Protein AF-A0A5E4GL30-F1 (afdb_monomer_lite)

Sequence (150 aa):
EFVGRRNQYSLISVLEIPSHVRHALDVMHIEKNVCDSIIGTLLEIPGKKKDGIAARLDLLNMGVKTDLQPENGERRTRLPHGPWNLSRAEKRDVCNSFYGMKVPEGYSSNIKNLVSLQDSRLLGLKSHDCHTLMQQLLPVAIRYVLEKPA

Foldseek 3Di:
DDDDDDDLPVPVVVVPDDPVCVVVDPVLVVLVLVLQALQCCLLVPPPRHPDDQVVLVVCCVVVHPVVQHFDDDPPDTDTDDDLSHFDPVLLLQLLVLQLPDDDDPPQDPNSVVQGDSPSSHGHDDHSSNSSSCVPPRVCVSCVVPSPDPD

Radius of gyration: 17.93 Å; chains: 1; bounding box: 36×41×63 Å

Organism: Prunus dulcis (NCBI:txid3755)

pLDDT: mean 79.83, std 15.76, range [27.22, 93.38]

Secondary structure (DSSP, 8-state):
-------S-TTTTTTT--HHHHTT--HHHHHHHHHHHHHHHHTT-TTT---SHHHHHHHHHTTSSGGGPPEE-SSSEE-PPPTTPPPHHHHHHHHHHHHH----TTTSS-GGGGEETTTTEE-S--HHHHHHIIIIIHHHHHHHHH----

Structure (mmCIF, N/CA/C/O backbone):
data_AF-A0A5E4GL30-F1
#
_entry.id   AF-A0A5E4GL30-F1
#
loop_
_atom_site.group_PDB
_atom_site.id
_atom_site.type_symbol
_atom_site.label_atom_id
_atom_site.label_alt_id
_atom_site.label_comp_id
_atom_site.label_asym_id
_atom_site.label_entity_id
_atom_site.label_seq_id
_atom_site.pdbx_PDB_ins_code
_atom_site.Cartn_x
_atom_site.Cartn_y
_atom_site.Cartn_z
_atom_site.occupancy
_atom_site.B_iso_or_equiv
_atom_site.auth_seq_id
_atom_site.auth_comp_id
_atom_site.auth_asym_id
_atom_site.auth_atom_id
_atom_site.pdbx_PDB_model_num
ATOM 1 N N . GLU A 1 1 ? 11.917 -0.895 -35.390 1.00 31.94 1 GLU A N 1
ATOM 2 C CA . GLU A 1 1 ? 12.069 0.264 -34.489 1.00 31.94 1 GLU A CA 1
ATOM 3 C C . GLU A 1 1 ? 10.699 0.872 -34.227 1.00 31.94 1 GLU A C 1
ATOM 5 O O . GLU A 1 1 ? 10.139 1.519 -35.100 1.00 31.94 1 GLU A O 1
ATOM 10 N N . PHE A 1 2 ? 10.105 0.574 -33.070 1.00 27.22 2 PHE A N 1
ATOM 11 C CA . PHE A 1 2 ? 8.841 1.176 -32.650 1.00 27.22 2 PHE A CA 1
ATOM 12 C C . PHE A 1 2 ? 9.160 2.235 -31.593 1.00 27.22 2 PHE A C 1
ATOM 14 O O . PHE A 1 2 ? 9.478 1.929 -30.447 1.00 27.22 2 PHE A O 1
ATOM 21 N N . VAL A 1 3 ? 9.134 3.487 -32.040 1.00 34.62 3 VAL A N 1
ATOM 22 C CA . VAL A 1 3 ? 9.153 4.718 -31.242 1.00 34.62 3 VAL A CA 1
ATOM 23 C C . VAL A 1 3 ? 7.988 4.616 -30.237 1.00 34.62 3 VAL A C 1
ATOM 25 O O . VAL A 1 3 ? 6.838 4.513 -30.645 1.00 34.62 3 VAL A O 1
ATOM 28 N N . GLY A 1 4 ? 8.177 4.518 -28.921 1.00 44.94 4 GLY A N 1
ATOM 29 C CA . GLY A 1 4 ? 9.131 5.248 -28.099 1.00 44.94 4 GLY A CA 1
ATOM 30 C C . GLY A 1 4 ? 8.555 6.635 -27.825 1.00 44.94 4 GLY A C 1
ATOM 31 O O . GLY A 1 4 ? 8.866 7.567 -28.552 1.00 44.94 4 GLY A O 1
ATOM 32 N N . ARG A 1 5 ? 7.740 6.756 -26.765 1.00 41.44 5 ARG A N 1
ATOM 33 C CA . ARG A 1 5 ? 6.961 7.937 -26.321 1.00 41.44 5 ARG A CA 1
ATOM 34 C C . ARG A 1 5 ? 5.555 8.046 -26.919 1.00 41.44 5 ARG A C 1
ATOM 36 O O . ARG A 1 5 ? 5.346 8.683 -27.946 1.00 41.44 5 ARG A O 1
ATOM 43 N N . ARG A 1 6 ? 4.563 7.544 -26.183 1.00 41.00 6 ARG A N 1
ATOM 44 C CA . ARG A 1 6 ? 3.292 8.251 -25.974 1.00 41.00 6 ARG A CA 1
ATOM 45 C C . ARG A 1 6 ? 2.555 7.640 -24.779 1.00 41.00 6 ARG A C 1
ATOM 47 O O . ARG A 1 6 ? 2.396 6.429 -24.711 1.00 41.00 6 ARG A O 1
ATOM 54 N N . ASN A 1 7 ? 2.114 8.530 -23.888 1.00 38.34 7 ASN A N 1
ATOM 55 C CA . ASN A 1 7 ? 1.144 8.337 -22.800 1.00 38.34 7 ASN A CA 1
ATOM 56 C C . ASN A 1 7 ? 1.704 7.945 -21.418 1.00 38.34 7 ASN A C 1
ATOM 58 O O . ASN A 1 7 ? 1.340 6.920 -20.861 1.00 38.34 7 ASN A O 1
ATOM 62 N N . GLN A 1 8 ? 2.507 8.835 -20.822 1.00 42.09 8 GLN A N 1
ATOM 63 C CA . GLN A 1 8 ? 2.789 8.861 -19.372 1.00 42.09 8 GLN A CA 1
ATOM 64 C C . GLN A 1 8 ? 1.787 9.734 -18.575 1.00 42.09 8 GLN A C 1
ATOM 66 O O . GLN A 1 8 ? 2.009 10.026 -17.408 1.00 42.09 8 GLN A O 1
ATOM 71 N N . TYR A 1 9 ? 0.681 10.176 -19.189 1.00 46.31 9 TYR A N 1
ATOM 72 C CA . TYR A 1 9 ? -0.294 11.101 -18.582 1.00 46.31 9 TYR A CA 1
ATOM 73 C C . TYR A 1 9 ? -1.655 10.453 -18.279 1.00 46.31 9 TYR A C 1
ATOM 75 O O . TYR A 1 9 ? -2.684 11.109 -18.401 1.00 46.31 9 TYR A O 1
ATOM 83 N N . SER A 1 10 ? -1.703 9.170 -17.915 1.00 49.78 10 SER A N 1
ATOM 84 C CA . SER A 1 10 ? -2.981 8.454 -17.769 1.00 49.78 10 SER A CA 1
ATOM 85 C C . SER A 1 10 ? -3.855 8.921 -16.599 1.00 49.78 10 SER A C 1
ATOM 87 O O . SER A 1 10 ? -5.068 8.794 -16.695 1.00 49.78 10 SER A O 1
ATOM 89 N N . LEU A 1 11 ? -3.295 9.483 -15.522 1.00 45.31 11 LEU A N 1
ATOM 90 C CA . LEU A 1 11 ? -4.072 9.928 -14.353 1.00 45.31 11 LEU A CA 1
ATOM 91 C C . LEU A 1 11 ? -4.616 11.362 -14.489 1.00 45.31 11 LEU A C 1
ATOM 93 O O . LEU A 1 11 ? -5.717 11.648 -14.024 1.00 45.31 11 LEU A O 1
ATOM 97 N N . ILE A 1 12 ? -3.902 12.259 -15.180 1.00 45.62 12 ILE A N 1
ATOM 98 C CA . ILE A 1 12 ? -4.342 13.656 -15.378 1.00 45.62 12 ILE A CA 1
ATOM 99 C C . ILE A 1 12 ? -5.489 13.743 -16.390 1.00 45.62 12 ILE A C 1
ATOM 101 O O . ILE A 1 12 ? -6.382 14.574 -16.237 1.00 45.62 12 ILE A O 1
ATOM 105 N N . SER A 1 13 ? -5.481 12.893 -17.424 1.00 44.56 13 SER A N 1
ATOM 106 C CA . SER A 1 13 ? -6.545 12.869 -18.436 1.00 44.56 13 SER A CA 1
ATOM 107 C C . SER A 1 13 ? -7.922 12.567 -17.843 1.00 44.56 13 SER A C 1
ATOM 109 O O . SER A 1 13 ? -8.921 12.980 -18.417 1.00 44.56 13 SER A O 1
ATOM 111 N N . VAL A 1 14 ? -7.971 11.876 -16.700 1.00 48.38 14 VAL A N 1
ATOM 112 C CA . VAL A 1 14 ? -9.212 11.449 -16.036 1.00 48.38 14 VAL A CA 1
ATOM 113 C C . VAL A 1 14 ? -9.800 12.549 -15.142 1.00 48.38 14 VAL A C 1
ATOM 115 O O . VAL A 1 14 ? -10.994 12.540 -14.877 1.00 48.38 14 VAL A O 1
ATOM 118 N N . LEU A 1 15 ? -8.991 13.515 -14.690 1.00 52.16 15 LEU A N 1
ATOM 119 C CA . LEU A 1 15 ? -9.399 14.539 -13.714 1.00 52.16 15 LEU A CA 1
ATOM 120 C C . LEU A 1 15 ? -9.812 15.887 -14.335 1.00 52.16 15 LEU A C 1
ATOM 122 O O . LEU A 1 15 ? -10.022 16.842 -13.596 1.00 52.16 15 LEU A O 1
ATOM 126 N N . GLU A 1 16 ? -9.888 15.991 -15.669 1.00 52.50 16 GLU A N 1
ATOM 127 C CA . GLU A 1 16 ? -10.320 17.199 -16.407 1.00 52.50 16 GLU A CA 1
ATOM 128 C C . GLU A 1 16 ? -9.685 18.525 -15.924 1.00 52.50 16 GLU A C 1
ATOM 130 O O . GLU A 1 16 ? -10.273 19.601 -16.014 1.00 52.50 16 GLU A O 1
ATOM 135 N N . ILE A 1 17 ? -8.442 18.488 -15.428 1.00 61.59 17 ILE A N 1
ATOM 136 C CA . ILE A 1 17 ? -7.797 19.680 -14.861 1.00 61.59 17 ILE A CA 1
ATOM 137 C C . ILE A 1 17 ? -7.504 20.698 -15.987 1.00 61.59 17 ILE A C 1
ATOM 139 O O . ILE A 1 17 ? -6.851 20.331 -16.982 1.00 61.59 17 ILE A O 1
ATOM 143 N N . PRO A 1 18 ? -7.914 21.979 -15.848 1.00 61.78 18 PRO A N 1
ATOM 144 C CA . PRO A 1 18 ? -7.648 23.029 -16.832 1.00 61.78 18 PRO A CA 1
ATOM 145 C C . PRO A 1 18 ? -6.155 23.162 -17.155 1.00 61.78 18 PRO A C 1
ATOM 147 O O . PRO A 1 18 ? -5.311 23.147 -16.258 1.00 61.78 18 PRO A O 1
ATOM 150 N N . SER A 1 19 ? -5.810 23.331 -18.436 1.00 58.91 19 SER A N 1
ATOM 151 C CA . SER A 1 19 ? -4.419 23.382 -18.929 1.00 58.91 19 SER A CA 1
ATOM 152 C C . SER A 1 19 ? -3.536 24.412 -18.214 1.00 58.91 19 SER A C 1
ATOM 154 O O . SER A 1 19 ? -2.361 24.145 -17.962 1.00 58.91 19 SER A O 1
ATOM 156 N N . HIS A 1 20 ? -4.103 25.554 -17.824 1.00 63.41 20 HIS A N 1
ATOM 157 C CA . HIS A 1 20 ? -3.403 26.623 -17.107 1.00 63.41 20 HIS A CA 1
ATOM 158 C C . HIS A 1 20 ? -2.957 26.216 -15.692 1.00 63.41 20 HIS A C 1
ATOM 160 O O . HIS A 1 20 ? -1.943 26.706 -15.210 1.00 63.41 20 HIS A O 1
ATOM 166 N N . VAL A 1 21 ? -3.654 25.270 -15.053 1.00 66.44 21 VAL A N 1
ATOM 167 C CA . VAL A 1 21 ? -3.317 24.765 -13.709 1.00 66.44 21 VAL A CA 1
ATOM 168 C C . VAL A 1 21 ? -2.270 23.648 -13.780 1.00 66.44 21 VAL A C 1
ATOM 170 O O . VAL A 1 21 ? -1.477 23.481 -12.859 1.00 66.44 21 VAL A O 1
ATOM 173 N N . ARG A 1 22 ? -2.195 22.914 -14.901 1.00 62.97 22 ARG A N 1
ATOM 174 C CA . ARG A 1 22 ? -1.288 21.759 -15.067 1.00 62.97 22 ARG A CA 1
ATOM 175 C C . ARG A 1 22 ? 0.184 22.110 -14.878 1.00 62.97 22 ARG A C 1
ATOM 177 O O . ARG A 1 22 ? 0.933 21.298 -14.356 1.00 62.97 22 ARG A O 1
ATOM 184 N N . HIS A 1 23 ? 0.581 23.314 -15.278 1.00 68.88 23 HIS A N 1
ATOM 185 C CA . HIS A 1 23 ? 1.964 23.781 -15.177 1.00 68.88 23 HIS A CA 1
ATOM 186 C C . HIS A 1 23 ? 2.379 24.104 -13.733 1.00 68.88 23 HIS A C 1
ATOM 188 O O . HIS A 1 23 ? 3.569 24.173 -13.448 1.00 68.88 23 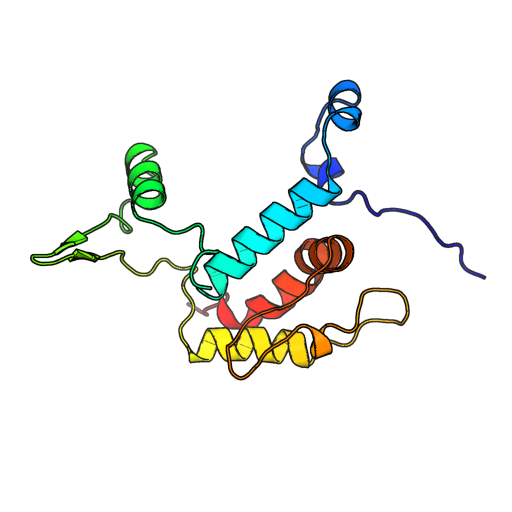HIS A O 1
ATOM 194 N N . ALA A 1 24 ? 1.410 24.287 -12.829 1.00 75.12 24 ALA A N 1
ATOM 195 C CA . ALA A 1 24 ? 1.645 24.548 -11.410 1.00 75.12 24 ALA A CA 1
ATOM 196 C C . ALA A 1 24 ? 1.570 23.277 -10.543 1.00 75.12 24 ALA A C 1
ATOM 198 O O . ALA A 1 24 ? 1.858 23.333 -9.349 1.00 75.12 24 ALA A O 1
ATOM 199 N N . LEU A 1 25 ? 1.167 22.139 -11.120 1.00 78.31 25 LEU A N 1
ATOM 200 C CA . LEU A 1 25 ? 1.021 20.878 -10.404 1.00 78.31 25 LEU A CA 1
ATOM 201 C C . LEU A 1 25 ? 2.185 19.949 -10.724 1.00 78.31 25 LEU A C 1
ATOM 203 O O . LEU A 1 25 ? 2.357 19.507 -11.860 1.00 78.31 25 LEU A O 1
ATOM 207 N N . ASP A 1 26 ? 2.936 19.579 -9.692 1.00 83.56 26 ASP A N 1
ATOM 208 C CA . ASP A 1 26 ? 3.918 18.509 -9.804 1.00 83.56 26 ASP A CA 1
ATOM 209 C C . ASP A 1 26 ? 3.217 17.148 -9.761 1.00 83.56 26 ASP A C 1
ATOM 211 O O . ASP A 1 26 ? 3.081 16.501 -8.719 1.00 83.56 26 ASP A O 1
ATOM 215 N N . VAL A 1 27 ? 2.722 16.729 -10.922 1.00 78.50 27 VAL A N 1
ATOM 216 C CA . VAL A 1 27 ? 1.968 15.481 -11.087 1.00 78.50 27 VAL A CA 1
ATOM 217 C C . VAL A 1 27 ? 2.790 14.289 -10.614 1.00 78.50 27 VAL A C 1
ATOM 219 O O . VAL A 1 27 ? 2.263 13.399 -9.953 1.00 78.50 27 VAL A O 1
ATOM 222 N N . MET A 1 28 ? 4.088 14.280 -10.911 1.00 80.50 28 MET A N 1
ATOM 223 C CA . MET A 1 28 ? 4.967 13.166 -10.583 1.00 80.50 28 MET A CA 1
ATOM 224 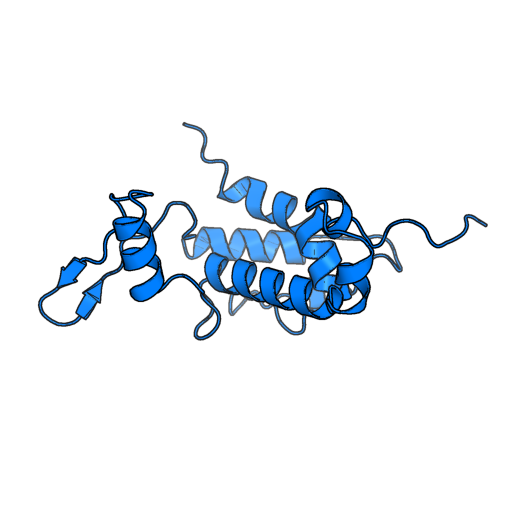C C . MET A 1 28 ? 5.073 12.972 -9.065 1.00 80.50 28 MET A C 1
ATOM 226 O O . MET A 1 28 ? 5.010 11.841 -8.571 1.00 80.50 28 MET A O 1
ATOM 230 N N . HIS A 1 29 ? 5.206 14.066 -8.311 1.00 83.56 29 HIS A N 1
ATOM 231 C CA . HIS A 1 29 ? 5.208 14.017 -6.852 1.00 83.56 29 HIS A CA 1
ATOM 232 C C . HIS A 1 29 ? 3.823 13.728 -6.269 1.00 83.56 29 HIS A C 1
ATOM 234 O O . HIS A 1 29 ? 3.729 12.967 -5.303 1.00 83.56 29 HIS A O 1
ATOM 240 N N . ILE A 1 30 ? 2.752 14.261 -6.861 1.00 86.38 30 ILE A N 1
ATOM 241 C CA . ILE A 1 30 ? 1.375 13.970 -6.438 1.00 86.38 30 ILE A CA 1
ATOM 242 C C . ILE A 1 30 ? 1.077 12.475 -6.581 1.00 86.38 30 ILE A C 1
ATOM 244 O O . ILE A 1 30 ? 0.677 11.839 -5.608 1.00 86.38 30 ILE A O 1
ATOM 248 N N . GLU A 1 31 ? 1.329 11.889 -7.751 1.00 87.06 31 GLU A N 1
ATOM 249 C CA . GLU A 1 31 ? 1.101 10.464 -8.006 1.00 87.06 31 GLU A CA 1
ATOM 250 C C . GLU A 1 31 ? 1.904 9.586 -7.050 1.00 87.06 31 GLU A C 1
ATOM 252 O O . GLU A 1 31 ? 1.371 8.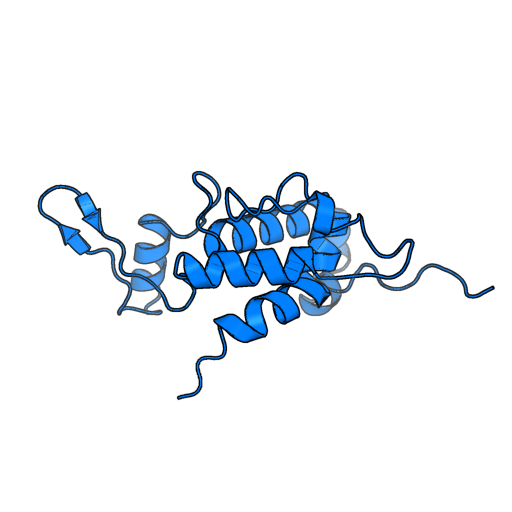638 -6.471 1.00 87.06 31 GLU A O 1
ATOM 257 N N . LYS A 1 32 ? 3.175 9.931 -6.818 1.00 88.69 32 LYS A N 1
ATOM 258 C CA . LYS A 1 32 ? 4.000 9.223 -5.841 1.00 88.69 32 LYS A CA 1
ATOM 259 C C . LYS A 1 32 ? 3.383 9.283 -4.440 1.00 88.69 32 LYS A C 1
ATOM 261 O O . LYS A 1 32 ? 3.307 8.252 -3.776 1.00 88.69 32 LYS A O 1
ATOM 266 N N . ASN A 1 33 ? 2.927 10.455 -3.999 1.00 89.88 33 ASN A N 1
ATOM 267 C CA . ASN A 1 33 ? 2.321 10.641 -2.679 1.00 89.88 33 ASN A CA 1
ATOM 268 C C . ASN A 1 33 ? 1.006 9.862 -2.525 1.00 89.88 33 ASN A C 1
ATOM 270 O O . ASN A 1 33 ? 0.750 9.288 -1.461 1.00 89.88 33 ASN A O 1
ATOM 274 N N . VAL A 1 34 ? 0.187 9.819 -3.580 1.00 90.06 34 VAL A N 1
ATOM 275 C CA . VAL A 1 34 ? -1.046 9.021 -3.622 1.00 90.06 34 VAL A CA 1
ATOM 276 C C . VAL A 1 34 ? -0.710 7.532 -3.548 1.00 90.06 34 VAL A C 1
ATOM 278 O O . VAL A 1 34 ? -1.236 6.835 -2.682 1.00 90.06 34 VAL A O 1
ATOM 281 N N . CYS A 1 35 ? 0.230 7.054 -4.367 1.00 91.56 35 CYS A N 1
ATOM 282 C CA . CYS A 1 35 ? 0.674 5.661 -4.355 1.00 91.56 35 CYS A CA 1
ATOM 283 C C . CYS A 1 35 ? 1.221 5.241 -2.982 1.00 91.56 35 CYS A C 1
ATOM 285 O O . CYS A 1 35 ? 0.803 4.221 -2.433 1.00 91.56 35 CYS A O 1
ATOM 287 N N . ASP A 1 36 ? 2.113 6.044 -2.392 1.00 90.75 36 ASP A N 1
ATOM 288 C CA . ASP A 1 36 ? 2.675 5.797 -1.058 1.00 90.75 36 ASP A CA 1
ATOM 289 C C . ASP A 1 36 ? 1.576 5.723 0.016 1.00 90.75 36 ASP A C 1
ATOM 291 O O . ASP A 1 36 ? 1.651 4.895 0.927 1.00 90.75 36 ASP A O 1
ATOM 295 N N . SER A 1 37 ? 0.540 6.558 -0.103 1.00 91.38 37 SER A N 1
ATOM 296 C CA . SER A 1 37 ? -0.604 6.577 0.815 1.00 91.38 37 SER A CA 1
ATOM 297 C C . SER A 1 37 ? -1.498 5.343 0.665 1.00 91.38 37 SER A C 1
ATOM 299 O O . SER A 1 37 ? -1.920 4.768 1.673 1.00 91.38 37 SER A O 1
ATOM 301 N N . ILE A 1 38 ? -1.770 4.910 -0.571 1.00 91.12 38 ILE A N 1
ATOM 302 C CA . ILE A 1 38 ? -2.568 3.710 -0.861 1.00 91.12 38 ILE A CA 1
ATOM 303 C C . ILE A 1 38 ? -1.844 2.465 -0.345 1.00 91.12 38 ILE A C 1
ATOM 305 O O . ILE A 1 38 ? -2.402 1.725 0.463 1.00 91.12 38 ILE A O 1
ATOM 309 N N . ILE A 1 39 ? -0.579 2.269 -0.732 1.00 91.38 39 ILE A N 1
ATOM 310 C CA . ILE A 1 39 ? 0.232 1.126 -0.285 1.00 91.38 39 ILE A CA 1
ATOM 311 C C . ILE A 1 39 ? 0.433 1.150 1.230 1.00 91.38 39 ILE A C 1
ATOM 313 O O . ILE A 1 39 ? 0.310 0.118 1.892 1.00 91.38 39 ILE A O 1
ATOM 317 N N . GLY A 1 40 ? 0.705 2.329 1.795 1.00 91.69 40 GLY A N 1
ATOM 318 C CA . GLY A 1 40 ? 0.864 2.513 3.233 1.00 91.69 40 GLY A CA 1
ATOM 319 C C . GLY A 1 40 ? -0.383 2.122 4.021 1.00 91.69 40 GLY A C 1
ATOM 320 O O . GLY A 1 40 ? -0.265 1.551 5.104 1.00 91.69 40 GLY A O 1
ATOM 321 N N . THR A 1 41 ? -1.568 2.387 3.472 1.00 91.31 41 THR A N 1
ATOM 322 C CA . THR A 1 41 ? -2.849 2.025 4.089 1.00 91.31 41 THR A CA 1
ATOM 323 C C . THR A 1 41 ? -3.162 0.541 3.903 1.00 91.31 41 THR A C 1
ATOM 325 O O . THR A 1 41 ? -3.441 -0.136 4.886 1.00 91.31 41 THR A O 1
ATOM 328 N N . LEU A 1 42 ? -3.026 0.013 2.683 1.00 91.06 42 LEU A N 1
ATOM 329 C CA . LEU A 1 42 ? -3.350 -1.375 2.338 1.00 91.06 42 LEU A CA 1
ATOM 330 C C . LEU A 1 42 ? -2.482 -2.398 3.092 1.00 91.06 42 LEU A C 1
ATOM 332 O O . LEU A 1 42 ? -2.979 -3.404 3.595 1.00 91.06 42 LEU A O 1
ATOM 336 N N . LEU A 1 43 ? -1.179 -2.128 3.209 1.00 90.62 43 LEU A N 1
ATOM 337 C CA . LEU A 1 43 ? -0.235 -2.999 3.922 1.00 90.62 43 LEU A CA 1
ATOM 338 C C . LEU A 1 43 ? -0.094 -2.632 5.413 1.00 90.62 43 LEU A C 1
ATOM 340 O O . LEU A 1 43 ? 0.613 -3.311 6.158 1.00 90.62 43 LEU A O 1
ATOM 344 N N . GLU A 1 44 ? -0.795 -1.589 5.871 1.00 90.00 44 GLU A N 1
ATOM 345 C CA . GLU A 1 44 ? -0.719 -1.013 7.223 1.00 90.00 44 GLU A CA 1
ATOM 346 C C . GLU A 1 44 ? 0.723 -0.717 7.668 1.00 90.00 44 GLU A C 1
ATOM 348 O O . GLU A 1 44 ? 1.176 -1.113 8.746 1.00 90.00 44 GLU A O 1
ATOM 353 N N . ILE A 1 45 ? 1.467 -0.005 6.822 1.00 88.50 45 ILE A N 1
ATOM 354 C CA . ILE A 1 45 ? 2.846 0.387 7.115 1.00 88.50 45 ILE A CA 1
ATOM 355 C C . ILE A 1 45 ? 2.833 1.463 8.220 1.00 88.50 45 ILE A C 1
ATOM 357 O O . ILE A 1 45 ? 2.222 2.526 8.034 1.00 88.50 45 ILE A O 1
ATOM 361 N N . PRO A 1 46 ? 3.521 1.243 9.360 1.00 83.44 46 PRO A N 1
ATOM 362 C CA . PRO A 1 46 ? 3.633 2.226 10.431 1.00 83.44 46 PRO A CA 1
ATOM 363 C C . PRO A 1 46 ? 4.143 3.570 9.904 1.00 83.44 46 PRO A C 1
ATOM 365 O O . PRO A 1 46 ? 5.125 3.623 9.166 1.00 83.44 46 PRO A O 1
ATOM 368 N N . GLY A 1 47 ? 3.451 4.653 10.258 1.00 85.12 47 GLY A N 1
ATOM 369 C CA . GLY A 1 47 ? 3.795 6.015 9.837 1.00 85.12 47 GLY A CA 1
ATOM 370 C C . GLY A 1 47 ? 3.398 6.392 8.403 1.00 85.12 47 GLY A C 1
ATOM 371 O O . GLY A 1 47 ? 3.518 7.561 8.051 1.00 85.12 47 GLY A O 1
ATOM 372 N N . LYS A 1 48 ? 2.898 5.454 7.582 1.00 86.25 48 LYS A N 1
ATOM 373 C CA . LYS A 1 48 ? 2.443 5.737 6.204 1.00 86.25 48 LYS A CA 1
ATOM 374 C C . LYS A 1 48 ? 0.953 5.498 5.963 1.00 86.25 48 LYS A C 1
ATOM 376 O O . LYS A 1 48 ? 0.425 5.981 4.964 1.00 86.25 48 LYS A O 1
ATOM 381 N N . LYS A 1 49 ? 0.264 4.776 6.852 1.00 88.00 49 LYS A N 1
ATOM 382 C CA . LYS A 1 49 ? -1.187 4.581 6.743 1.00 88.00 49 LYS A CA 1
ATOM 383 C C . LYS A 1 49 ? -1.928 5.920 6.844 1.00 88.00 49 LYS A C 1
ATOM 385 O O . LYS A 1 49 ? -1.643 6.720 7.736 1.00 88.00 49 LYS A O 1
ATOM 390 N N . LYS A 1 50 ? -2.883 6.151 5.943 1.00 88.94 50 LYS A N 1
ATOM 391 C CA . LYS A 1 50 ? -3.792 7.311 5.984 1.00 88.94 50 LYS A CA 1
ATOM 392 C C . LYS A 1 50 ? -5.109 7.012 6.694 1.00 88.94 50 LYS A C 1
ATOM 394 O O . LYS A 1 50 ? -5.898 7.920 6.919 1.00 88.94 50 LYS A O 1
ATOM 399 N N . ASP A 1 51 ? -5.302 5.764 7.107 1.00 87.94 51 ASP A N 1
ATOM 400 C CA . ASP A 1 51 ? -6.416 5.352 7.948 1.00 87.94 51 ASP A CA 1
ATOM 401 C C . ASP A 1 51 ? -6.084 5.564 9.438 1.00 87.94 51 ASP A C 1
ATOM 403 O O . ASP A 1 51 ? -5.277 4.842 10.041 1.00 87.94 51 ASP A O 1
ATOM 407 N N . GLY A 1 52 ? -6.673 6.610 10.016 1.00 89.25 52 GLY A N 1
ATOM 408 C CA . GLY A 1 52 ? -6.477 7.030 11.401 1.00 89.25 52 GLY A CA 1
ATOM 409 C C . GLY A 1 52 ? -7.765 7.572 12.018 1.00 89.25 52 GLY A C 1
ATOM 410 O O . GLY A 1 52 ? -8.782 7.693 11.343 1.00 89.25 52 GLY A O 1
ATOM 411 N N . ILE A 1 53 ? -7.717 7.921 13.307 1.00 89.19 53 ILE A N 1
ATOM 412 C CA . ILE A 1 53 ? -8.906 8.352 14.067 1.00 89.19 53 ILE A CA 1
ATOM 413 C C . ILE A 1 53 ? -9.567 9.574 13.420 1.00 89.19 53 ILE A C 1
ATOM 415 O O . ILE A 1 53 ? -10.771 9.549 13.199 1.00 89.19 53 ILE A O 1
ATOM 419 N N . ALA A 1 54 ? -8.782 10.591 13.049 1.00 89.88 54 ALA A N 1
ATOM 420 C CA . ALA A 1 54 ? -9.295 11.779 12.366 1.00 89.88 54 ALA A CA 1
ATOM 421 C C . ALA A 1 54 ? -10.023 11.418 11.060 1.00 89.88 54 ALA A C 1
ATOM 423 O O . ALA A 1 54 ? -11.178 11.781 10.895 1.00 89.88 54 ALA A O 1
ATOM 424 N N . ALA A 1 55 ? -9.411 10.591 10.205 1.00 90.12 55 ALA A N 1
ATOM 425 C CA . ALA A 1 55 ? -10.028 10.163 8.949 1.00 90.12 55 ALA A CA 1
ATOM 426 C C . ALA A 1 55 ? -11.356 9.411 9.164 1.00 90.12 55 ALA A C 1
ATOM 428 O O . ALA A 1 55 ? -12.299 9.584 8.399 1.00 90.12 55 ALA A O 1
ATOM 429 N N . ARG A 1 56 ? -11.461 8.590 10.218 1.00 90.06 56 ARG A N 1
ATOM 430 C CA . ARG A 1 56 ? -12.701 7.871 10.564 1.00 90.06 56 ARG A CA 1
ATOM 431 C C . ARG A 1 56 ? -13.786 8.794 11.130 1.00 90.06 56 ARG A C 1
ATOM 433 O O . ARG A 1 56 ? -14.959 8.569 10.855 1.00 90.06 56 ARG A O 1
ATOM 440 N N . LEU A 1 57 ? -13.408 9.836 11.872 1.00 90.38 57 LEU A N 1
ATOM 441 C CA . LEU A 1 57 ? -14.339 10.883 12.310 1.00 90.38 57 LEU A CA 1
ATOM 442 C C . LEU A 1 57 ? -14.827 11.725 11.128 1.00 90.38 57 LEU A C 1
ATOM 444 O O . LEU A 1 57 ? -16.011 12.028 11.050 1.00 90.38 57 LEU A O 1
ATOM 448 N N . ASP A 1 58 ? -13.945 12.042 10.182 1.00 92.69 58 ASP A N 1
ATOM 449 C CA . ASP A 1 58 ? -14.314 12.760 8.962 1.00 92.69 58 ASP A CA 1
ATOM 450 C C . ASP A 1 58 ? -15.317 11.950 8.128 1.00 92.69 58 ASP A C 1
ATOM 452 O O . ASP A 1 58 ? -16.313 12.500 7.661 1.00 92.69 58 ASP A O 1
ATOM 456 N N . LEU A 1 59 ? -15.111 10.632 7.994 1.00 90.06 59 LEU A N 1
ATOM 457 C CA . LEU A 1 59 ? -16.071 9.728 7.345 1.00 90.06 59 LEU A CA 1
ATOM 458 C C . LEU A 1 59 ? -17.444 9.749 8.034 1.00 90.06 59 LEU A C 1
ATOM 460 O O . LEU A 1 59 ? -18.465 9.861 7.353 1.00 90.06 59 LEU A O 1
ATOM 464 N N . LEU A 1 60 ? -17.468 9.718 9.371 1.00 89.94 60 LEU A N 1
ATOM 465 C CA . LEU A 1 60 ? -18.701 9.819 10.155 1.00 89.94 60 LEU A CA 1
ATOM 466 C C . LEU A 1 60 ? -19.407 11.166 9.928 1.00 89.94 60 LEU A C 1
ATOM 468 O O . LEU A 1 60 ? -20.609 11.186 9.677 1.00 89.94 60 LEU A O 1
ATOM 472 N N . ASN A 1 61 ? -18.660 12.273 9.950 1.00 92.19 61 ASN A N 1
ATOM 473 C CA . ASN A 1 61 ? -19.185 13.621 9.706 1.00 92.19 61 ASN A CA 1
ATOM 474 C C . ASN A 1 61 ? -19.759 13.775 8.289 1.00 92.19 61 ASN A C 1
ATOM 476 O O . ASN A 1 61 ? -20.727 14.503 8.089 1.00 92.19 61 ASN A O 1
ATOM 480 N N . MET A 1 62 ? -19.179 13.074 7.312 1.00 93.38 62 MET A N 1
ATOM 481 C CA . MET A 1 62 ? -19.673 13.019 5.934 1.00 93.38 62 MET A CA 1
ATOM 482 C C . MET A 1 62 ? -20.845 12.040 5.740 1.00 93.38 62 MET A C 1
ATOM 484 O O . MET A 1 62 ? -21.397 11.975 4.644 1.00 93.38 62 MET A O 1
ATOM 488 N N . GLY A 1 63 ? -21.230 11.270 6.764 1.00 90.06 63 GLY A N 1
ATOM 489 C CA . GLY A 1 63 ? -22.289 10.260 6.668 1.00 90.06 63 GLY A CA 1
ATOM 490 C C . GLY A 1 63 ? -21.912 9.039 5.820 1.00 90.06 63 GLY A C 1
ATOM 491 O O . GLY A 1 63 ? -22.790 8.343 5.314 1.00 90.06 63 GLY A O 1
ATOM 492 N N . VAL A 1 64 ? -20.615 8.769 5.640 1.00 89.44 64 VAL A N 1
ATOM 493 C CA . VAL A 1 64 ? -20.093 7.677 4.804 1.00 89.44 64 VAL A CA 1
ATOM 494 C C . VAL A 1 64 ? -19.478 6.598 5.691 1.00 89.44 64 VAL A C 1
ATOM 496 O O . VAL A 1 64 ? -18.657 6.904 6.548 1.00 89.44 64 VAL A O 1
ATOM 499 N N . LYS A 1 65 ? -19.818 5.321 5.452 1.00 84.25 65 LYS A N 1
ATOM 500 C CA . LYS A 1 65 ? -19.290 4.165 6.213 1.00 84.25 65 LYS A CA 1
ATOM 501 C C . LYS A 1 65 ? -19.382 4.376 7.732 1.00 84.25 65 LYS A C 1
ATOM 503 O O . LYS A 1 65 ? -18.397 4.268 8.461 1.00 84.25 65 LYS A O 1
ATOM 508 N N . THR A 1 66 ? -20.577 4.734 8.200 1.00 84.94 66 THR A N 1
ATOM 509 C CA . THR A 1 66 ? -20.863 5.039 9.613 1.00 84.94 66 THR A CA 1
ATOM 510 C C . THR A 1 66 ? -20.646 3.838 10.541 1.00 84.94 66 THR A C 1
ATOM 512 O O . THR A 1 66 ? -20.456 4.007 11.740 1.00 84.94 66 THR A O 1
ATOM 515 N N . ASP A 1 67 ? -20.627 2.627 9.984 1.00 85.25 67 ASP A N 1
ATOM 516 C CA . ASP A 1 67 ? -20.261 1.365 10.633 1.00 85.25 67 ASP A CA 1
ATOM 517 C C . ASP A 1 67 ? -18.790 1.310 11.082 1.00 85.25 67 ASP A C 1
ATOM 519 O O . ASP A 1 67 ? -18.431 0.531 11.960 1.00 85.25 67 ASP A O 1
ATOM 523 N N . LEU A 1 68 ? -17.933 2.167 10.521 1.00 86.19 68 LEU A N 1
ATOM 524 C CA . LEU A 1 68 ? -16.490 2.181 10.758 1.00 86.19 68 LEU A CA 1
ATOM 525 C C . LEU A 1 68 ? -16.029 3.214 11.797 1.00 86.19 68 LEU A C 1
ATOM 527 O O . LEU A 1 68 ? -14.843 3.579 11.818 1.00 86.19 68 LEU A O 1
ATOM 531 N N . GLN A 1 69 ? -16.947 3.678 12.646 1.00 85.31 69 GLN A N 1
ATOM 532 C CA . GLN A 1 69 ? -16.686 4.704 13.651 1.00 85.31 69 GLN A CA 1
ATOM 533 C C . GLN A 1 69 ? -15.610 4.282 14.673 1.00 85.31 69 GLN A C 1
ATOM 535 O O . GLN A 1 69 ? -15.529 3.109 15.045 1.00 85.31 69 GLN A O 1
ATOM 540 N N . PRO A 1 70 ? -14.776 5.218 15.161 1.00 86.44 70 PRO A N 1
ATOM 541 C CA . PRO A 1 70 ? -13.844 4.935 16.245 1.00 86.44 70 PRO A CA 1
ATOM 542 C C . PRO A 1 70 ? -14.582 4.525 17.524 1.00 86.44 70 PRO A C 1
ATOM 544 O O . PRO A 1 70 ? -15.456 5.243 18.005 1.00 86.44 70 PRO A O 1
ATOM 547 N N . GLU A 1 71 ? -14.184 3.405 18.116 1.00 84.00 71 GLU A N 1
ATOM 548 C CA . GLU A 1 71 ? -14.731 2.936 19.386 1.00 84.00 71 GLU A CA 1
ATOM 549 C C . GLU A 1 71 ? -13.853 3.427 20.535 1.00 84.00 71 GLU A C 1
ATOM 551 O O . GLU A 1 71 ? -12.676 3.064 20.647 1.00 84.00 71 GLU A O 1
ATOM 556 N N . ASN A 1 72 ? -14.415 4.245 21.421 1.00 76.81 72 ASN A N 1
ATOM 557 C CA . ASN A 1 72 ? -13.728 4.672 22.635 1.00 76.81 72 ASN A CA 1
ATOM 558 C C . ASN A 1 72 ? -13.699 3.518 23.646 1.00 76.81 72 ASN A C 1
ATOM 560 O O . ASN A 1 72 ? -14.616 3.346 24.441 1.00 76.81 72 ASN A O 1
ATOM 564 N N . GLY A 1 73 ? -12.643 2.704 23.599 1.00 71.56 73 GLY A N 1
ATOM 565 C CA . GLY A 1 73 ? -12.378 1.696 24.624 1.00 71.56 73 GLY A CA 1
ATOM 566 C C . GLY A 1 73 ? -11.790 2.310 25.899 1.00 71.56 73 GLY A C 1
ATOM 567 O O . GLY A 1 73 ? -11.178 3.374 25.851 1.00 71.56 73 GLY A O 1
ATOM 568 N N . GLU A 1 74 ? -11.880 1.590 27.023 1.00 63.53 74 GLU A N 1
ATOM 569 C CA . GLU A 1 74 ? -11.429 2.044 28.357 1.00 63.53 74 GLU A CA 1
ATOM 570 C C . GLU A 1 74 ? -9.984 2.571 28.421 1.00 63.53 74 GLU A C 1
ATOM 572 O O . GLU A 1 74 ? -9.667 3.405 29.264 1.00 63.53 74 GLU A O 1
ATOM 577 N N . ARG A 1 75 ? -9.081 2.073 27.564 1.00 68.31 75 ARG A N 1
ATOM 578 C CA . ARG A 1 75 ? -7.652 2.452 27.574 1.00 68.31 75 ARG A CA 1
ATOM 579 C C . ARG A 1 75 ? -7.173 3.143 26.303 1.00 68.31 75 ARG A C 1
ATOM 581 O O . ARG A 1 75 ? -6.212 3.905 26.361 1.00 68.31 75 ARG A O 1
ATOM 588 N N . ARG A 1 76 ? -7.762 2.820 25.148 1.00 74.06 76 ARG A N 1
ATOM 589 C CA . ARG A 1 76 ? -7.387 3.355 23.829 1.00 74.06 76 ARG A CA 1
ATOM 590 C C . ARG A 1 76 ? -8.579 3.290 22.886 1.00 74.06 76 ARG A C 1
ATOM 592 O O . ARG A 1 76 ? -9.280 2.277 22.862 1.00 74.06 76 ARG A O 1
ATOM 599 N N . THR A 1 77 ? -8.725 4.320 22.059 1.00 78.62 77 THR A N 1
ATOM 600 C CA . THR A 1 77 ? -9.650 4.315 20.926 1.00 78.62 77 THR A CA 1
ATOM 601 C C . THR A 1 77 ? -9.242 3.219 19.944 1.00 78.62 77 THR A C 1
ATOM 603 O O . THR A 1 77 ? -8.101 3.186 19.469 1.00 78.62 77 THR A O 1
ATOM 606 N N . ARG A 1 78 ? -10.157 2.293 19.672 1.00 80.38 78 ARG A N 1
ATOM 607 C CA . ARG A 1 78 ? -9.988 1.225 18.689 1.00 80.38 78 ARG A CA 1
ATOM 608 C C . ARG A 1 78 ? -10.614 1.663 17.373 1.00 80.38 78 ARG A C 1
ATOM 610 O O . ARG A 1 78 ? -11.619 2.364 17.354 1.00 80.38 78 ARG A O 1
ATOM 617 N N . LEU A 1 79 ? -9.990 1.259 16.273 1.00 84.19 79 LEU A N 1
ATOM 618 C CA . LEU A 1 79 ? -10.530 1.464 14.937 1.00 84.19 79 LEU A CA 1
ATOM 619 C C . LEU A 1 79 ? -11.007 0.110 14.414 1.00 84.19 79 LEU A C 1
ATOM 621 O O . LEU A 1 79 ? -10.171 -0.794 14.317 1.00 84.19 79 LEU A O 1
ATOM 625 N N . PRO A 1 80 ? -12.300 -0.054 14.092 1.00 84.94 80 PRO A N 1
ATOM 626 C CA . PRO A 1 80 ? -12.780 -1.284 13.481 1.00 84.94 80 PRO A CA 1
ATOM 627 C C . PRO A 1 80 ? -12.116 -1.481 12.113 1.00 84.94 80 PRO A C 1
ATOM 629 O O . PRO A 1 80 ? -11.823 -0.518 11.390 1.00 84.94 80 PRO A O 1
ATOM 632 N N . HIS A 1 81 ? -11.860 -2.738 11.752 1.00 83.81 81 HIS A N 1
ATOM 633 C CA . HIS A 1 81 ? -11.296 -3.069 10.447 1.00 83.81 81 HIS A CA 1
ATOM 634 C C . HIS A 1 81 ? -12.301 -2.717 9.348 1.00 83.81 81 HIS A C 1
ATOM 636 O O . HIS A 1 81 ? -13.441 -3.169 9.369 1.00 83.81 81 HIS A O 1
ATOM 642 N N . GLY A 1 82 ? -11.870 -1.890 8.398 1.00 83.31 82 GLY A N 1
ATOM 643 C CA . GLY A 1 82 ? -12.629 -1.598 7.193 1.00 83.31 82 GLY A CA 1
ATOM 644 C C . GLY A 1 82 ? -12.472 -2.701 6.143 1.00 83.31 82 GLY A C 1
ATOM 645 O O . GLY A 1 82 ? -11.573 -3.537 6.245 1.00 83.31 82 GLY A O 1
ATOM 646 N N . PRO A 1 83 ? -13.282 -2.672 5.072 1.00 82.06 83 PRO A N 1
ATOM 647 C CA . PRO A 1 83 ? -13.213 -3.648 3.980 1.00 82.06 83 PRO A CA 1
ATOM 648 C C . PRO A 1 83 ? -11.897 -3.601 3.182 1.00 82.06 83 PRO A C 1
ATOM 650 O O . PRO A 1 83 ? -11.632 -4.490 2.384 1.00 82.06 83 PRO A O 1
ATOM 653 N N . TRP A 1 84 ? -11.070 -2.569 3.380 1.00 84.75 84 TRP A N 1
ATOM 654 C CA . TRP A 1 84 ? -9.736 -2.445 2.780 1.00 84.75 84 TRP A CA 1
ATOM 655 C C . TRP A 1 84 ? -8.612 -2.983 3.674 1.00 84.75 84 TRP A C 1
ATOM 657 O O . TRP A 1 84 ? -7.464 -3.044 3.234 1.00 84.75 84 TRP A O 1
ATOM 667 N N . ASN A 1 85 ? -8.897 -3.322 4.935 1.00 87.31 85 ASN A N 1
ATOM 668 C CA . ASN A 1 85 ? -7.891 -3.875 5.831 1.00 87.31 85 ASN A CA 1
ATOM 669 C C . ASN A 1 85 ? -7.663 -5.344 5.487 1.00 87.31 85 ASN A C 1
ATOM 671 O O . ASN A 1 85 ? -8.564 -6.172 5.586 1.00 87.31 85 ASN A O 1
ATOM 675 N N . LEU A 1 86 ? -6.426 -5.654 5.120 1.00 89.25 86 LEU A N 1
ATOM 676 C CA . LEU A 1 86 ? -6.005 -7.006 4.799 1.00 89.25 86 LEU A CA 1
ATOM 677 C C . LEU A 1 86 ? -5.522 -7.730 6.059 1.00 89.25 86 LEU A C 1
ATOM 679 O O . LEU A 1 86 ? -4.785 -7.168 6.875 1.00 89.25 86 LEU A O 1
ATOM 683 N N . SER A 1 87 ? -5.868 -9.004 6.193 1.00 89.00 87 SER A N 1
ATOM 684 C CA . SER A 1 87 ? -5.247 -9.906 7.159 1.00 89.00 87 SER A CA 1
ATOM 685 C C . SER A 1 87 ? -3.756 -10.090 6.858 1.00 89.00 87 SER A C 1
ATOM 687 O O . SER A 1 87 ? -3.250 -9.778 5.778 1.00 89.00 87 SER A O 1
ATOM 689 N N . ARG A 1 88 ? -3.007 -10.638 7.818 1.00 88.44 88 ARG A N 1
ATOM 690 C CA . ARG A 1 88 ? -1.568 -10.886 7.634 1.00 88.44 88 ARG A CA 1
ATOM 691 C C . ARG A 1 88 ? -1.275 -11.833 6.462 1.00 88.44 88 ARG A C 1
ATOM 693 O O . ARG A 1 88 ? -0.258 -11.652 5.798 1.00 88.44 88 ARG A O 1
ATOM 700 N N . ALA A 1 89 ? -2.141 -12.820 6.228 1.00 88.75 89 ALA A N 1
ATOM 701 C CA . ALA A 1 89 ? -2.022 -13.739 5.098 1.00 88.75 89 ALA A CA 1
ATOM 702 C C . ALA A 1 89 ? -2.284 -13.005 3.775 1.00 88.75 89 ALA A C 1
ATOM 704 O O . ALA A 1 89 ? -1.423 -13.000 2.903 1.00 88.75 89 ALA A O 1
ATOM 705 N N . GLU A 1 90 ? -3.387 -12.260 3.698 1.00 90.62 90 GLU A N 1
ATOM 706 C CA . GLU A 1 90 ? -3.764 -11.470 2.520 1.00 90.62 90 GLU A CA 1
ATOM 707 C C . GLU A 1 90 ? -2.687 -10.436 2.135 1.00 90.62 90 GLU A C 1
ATOM 709 O O . GLU A 1 90 ? -2.341 -10.302 0.963 1.00 90.62 90 GLU A O 1
ATOM 714 N N . LYS A 1 91 ? -2.063 -9.750 3.106 1.00 91.25 91 LYS A N 1
ATOM 715 C CA . LYS A 1 91 ? -0.919 -8.853 2.830 1.00 91.25 91 LYS A CA 1
ATOM 716 C C . LYS A 1 91 ? 0.257 -9.592 2.202 1.00 91.25 91 LYS A C 1
ATOM 718 O O . LYS A 1 91 ? 0.907 -9.067 1.297 1.00 91.25 91 LYS A O 1
ATOM 723 N N . ARG A 1 92 ? 0.547 -10.799 2.692 1.00 91.00 92 ARG A N 1
ATOM 724 C CA . ARG A 1 92 ? 1.623 -11.632 2.156 1.00 91.00 92 ARG A CA 1
ATOM 725 C C . ARG A 1 92 ? 1.305 -12.077 0.732 1.00 91.00 92 ARG A C 1
ATOM 727 O O . ARG A 1 92 ? 2.215 -12.074 -0.089 1.00 91.00 92 ARG A O 1
ATOM 734 N N . ASP A 1 93 ? 0.048 -12.371 0.423 1.00 90.94 93 ASP A N 1
ATOM 735 C CA . ASP A 1 93 ? -0.392 -12.737 -0.927 1.00 90.94 93 ASP A CA 1
ATOM 736 C C . ASP A 1 93 ? -0.284 -11.565 -1.908 1.00 90.94 93 ASP A C 1
ATOM 738 O O . ASP A 1 93 ? 0.225 -11.739 -3.018 1.00 90.94 93 ASP A O 1
ATOM 742 N N . VAL A 1 94 ? -0.641 -10.348 -1.482 1.00 91.50 94 VAL A N 1
ATOM 743 C CA . VAL A 1 94 ? -0.400 -9.128 -2.274 1.00 91.50 94 VAL A CA 1
ATOM 744 C C . VAL A 1 94 ? 1.098 -8.945 -2.542 1.00 91.50 94 VAL A C 1
ATOM 746 O O . VAL A 1 94 ? 1.508 -8.725 -3.683 1.00 91.50 94 VAL A O 1
ATOM 749 N N . CYS A 1 95 ? 1.951 -9.076 -1.521 1.00 92.00 95 CYS A N 1
ATOM 750 C CA . CYS A 1 95 ? 3.401 -8.961 -1.701 1.00 92.00 95 CYS A CA 1
ATOM 751 C C . CYS A 1 95 ? 3.983 -10.081 -2.578 1.00 92.00 95 CYS A C 1
ATOM 753 O O . CYS A 1 95 ? 4.832 -9.807 -3.424 1.00 92.00 95 CYS A O 1
ATOM 755 N N . ASN A 1 96 ? 3.517 -11.322 -2.428 1.00 91.88 96 ASN A N 1
ATOM 756 C 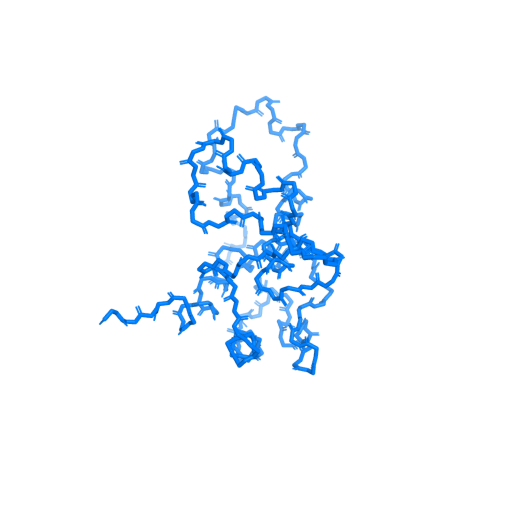CA . ASN A 1 96 ? 3.899 -12.442 -3.289 1.00 91.88 96 ASN A CA 1
ATOM 757 C C . ASN A 1 96 ? 3.491 -12.192 -4.744 1.00 91.88 96 ASN A C 1
ATOM 759 O O . ASN A 1 96 ? 4.269 -12.483 -5.652 1.00 91.88 96 ASN A O 1
ATOM 763 N N . SER A 1 97 ? 2.314 -11.604 -4.964 1.00 91.62 97 SER A N 1
ATOM 764 C CA . SER A 1 97 ? 1.851 -11.216 -6.297 1.00 91.62 97 SER A CA 1
ATOM 765 C C . SER A 1 97 ? 2.821 -10.222 -6.931 1.00 91.62 97 SER A C 1
ATOM 767 O O . SER A 1 97 ? 3.315 -10.475 -8.027 1.00 91.62 97 SER A O 1
ATOM 769 N N . PHE A 1 98 ? 3.204 -9.159 -6.214 1.00 91.38 98 PHE A N 1
ATOM 770 C CA . PHE A 1 98 ? 4.225 -8.218 -6.692 1.00 91.38 98 PHE A CA 1
ATOM 771 C C . PHE A 1 98 ? 5.594 -8.871 -6.917 1.00 91.38 98 PHE A C 1
ATOM 773 O O . PHE A 1 98 ? 6.279 -8.547 -7.883 1.00 91.38 98 PHE A O 1
ATOM 780 N N . TYR A 1 99 ? 5.998 -9.809 -6.059 1.00 91.00 99 TYR A N 1
ATOM 781 C CA . TYR A 1 99 ? 7.266 -10.528 -6.199 1.00 91.00 99 TYR A CA 1
ATOM 782 C C . TYR A 1 99 ? 7.304 -11.421 -7.451 1.00 91.00 99 TYR A C 1
ATOM 784 O O . TYR A 1 99 ? 8.359 -11.582 -8.069 1.00 91.00 99 TYR A O 1
ATOM 792 N N . GLY A 1 100 ? 6.162 -12.008 -7.819 1.00 88.94 100 GLY A N 1
ATOM 793 C CA . GLY A 1 100 ? 6.008 -12.870 -8.991 1.00 88.94 100 GLY A CA 1
ATOM 794 C C . GLY A 1 100 ? 5.793 -12.122 -10.310 1.00 88.94 100 GLY A C 1
ATOM 795 O O . GLY A 1 100 ? 5.937 -12.726 -11.375 1.00 88.94 100 GLY A O 1
ATOM 796 N N . MET A 1 101 ? 5.469 -10.827 -10.264 1.00 89.69 101 MET A N 1
ATOM 797 C CA . MET A 1 101 ? 5.226 -10.021 -11.460 1.00 89.69 101 MET A CA 1
ATOM 798 C C . MET A 1 101 ? 6.494 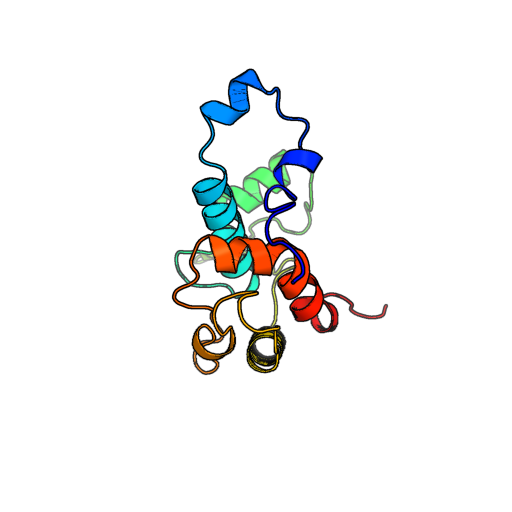-9.862 -12.298 1.00 89.69 101 MET A C 1
ATOM 800 O O . MET A 1 101 ? 7.545 -9.435 -11.819 1.00 89.69 101 MET A O 1
ATOM 804 N N . LYS A 1 102 ? 6.366 -10.164 -13.591 1.00 87.62 102 LYS A N 1
ATOM 805 C CA . LYS A 1 102 ? 7.382 -9.886 -14.603 1.00 87.62 102 LYS A CA 1
ATOM 806 C C . LYS A 1 102 ? 6.830 -8.856 -15.568 1.00 87.62 102 LYS A C 1
ATOM 808 O O . LYS A 1 102 ? 5.729 -9.020 -16.087 1.00 87.62 102 LYS A O 1
ATOM 813 N N . VAL A 1 103 ? 7.615 -7.820 -15.808 1.00 84.69 103 VAL A N 1
ATOM 814 C CA . VAL A 1 103 ? 7.307 -6.771 -16.776 1.00 84.69 103 VAL A CA 1
ATOM 815 C C . VAL A 1 103 ? 8.346 -6.788 -17.898 1.00 84.69 103 VAL A C 1
ATOM 817 O O . VAL A 1 103 ? 9.465 -7.257 -17.664 1.00 84.69 103 VAL A O 1
ATOM 820 N N . PRO A 1 104 ? 8.007 -6.309 -19.108 1.00 85.50 104 PRO A N 1
ATOM 821 C CA . PRO A 1 104 ? 8.976 -6.157 -20.187 1.00 85.50 104 PRO A CA 1
ATOM 822 C C . PRO A 1 104 ? 10.155 -5.265 -19.785 1.00 85.50 104 PRO A C 1
ATOM 824 O O . PRO A 1 104 ? 10.034 -4.382 -18.932 1.00 85.50 104 PRO A O 1
ATOM 827 N N . GLU A 1 105 ? 11.299 -5.471 -20.430 1.00 80.81 105 GLU A N 1
ATOM 828 C CA . GLU A 1 105 ? 12.470 -4.625 -20.218 1.00 80.81 105 GLU A CA 1
ATOM 829 C C . GLU A 1 105 ? 12.163 -3.159 -20.569 1.00 80.81 105 GLU A C 1
ATOM 831 O O . GLU A 1 105 ? 11.474 -2.865 -21.545 1.00 80.81 105 GLU A O 1
ATOM 836 N N . GLY A 1 106 ? 12.632 -2.232 -19.730 1.00 81.44 106 GLY A N 1
ATOM 837 C CA . GLY A 1 106 ? 12.362 -0.799 -19.877 1.00 81.44 106 GLY A CA 1
ATOM 838 C C . GLY A 1 106 ? 10.959 -0.352 -19.444 1.00 81.44 106 GLY A C 1
ATOM 839 O O . GLY A 1 106 ? 10.683 0.844 -19.492 1.00 81.44 106 GLY A O 1
ATOM 840 N N . TYR A 1 107 ? 10.088 -1.266 -18.996 1.00 82.31 107 TYR A N 1
ATOM 841 C CA . TYR A 1 107 ? 8.727 -0.926 -18.568 1.00 82.31 107 TYR A CA 1
ATOM 842 C C . TYR A 1 107 ? 8.655 -0.347 -17.149 1.00 82.31 107 TYR A C 1
ATOM 844 O O . TYR A 1 107 ? 7.952 0.629 -16.925 1.00 82.31 107 TYR A O 1
ATOM 852 N N . SER A 1 108 ? 9.384 -0.917 -16.186 1.00 84.50 108 SER A N 1
ATOM 853 C CA . SER A 1 108 ? 9.562 -0.370 -14.833 1.00 84.50 108 SER A CA 1
ATOM 854 C C . SER A 1 108 ? 10.844 -0.913 -14.207 1.00 84.50 108 SER A C 1
ATOM 856 O O . SER A 1 108 ? 11.497 -1.793 -14.776 1.00 84.50 108 SER A O 1
ATOM 858 N N . SER A 1 109 ? 11.198 -0.441 -13.008 1.00 85.44 109 SER A N 1
ATOM 859 C CA . SER A 1 109 ? 12.212 -1.131 -12.210 1.00 85.44 109 SER A CA 1
ATOM 860 C C . SER A 1 109 ? 11.750 -2.559 -11.906 1.00 85.44 109 SER A C 1
ATOM 862 O O . SER A 1 109 ? 10.549 -2.846 -11.877 1.00 85.44 109 SER A O 1
ATOM 864 N N . ASN A 1 110 ? 12.698 -3.462 -11.653 1.00 86.75 110 ASN A N 1
ATOM 865 C CA . ASN A 1 110 ? 12.376 -4.833 -11.272 1.00 86.75 110 ASN A CA 1
ATOM 866 C C . ASN A 1 110 ? 11.642 -4.849 -9.917 1.00 86.75 110 ASN A C 1
ATOM 868 O O . ASN A 1 110 ? 12.273 -4.726 -8.866 1.00 86.75 110 ASN A O 1
ATOM 872 N N . ILE A 1 111 ? 10.315 -5.010 -9.957 1.00 86.62 111 ILE A N 1
ATOM 873 C CA . ILE A 1 111 ? 9.408 -4.935 -8.797 1.00 86.62 111 ILE A CA 1
ATOM 874 C C . ILE A 1 111 ? 9.820 -5.922 -7.711 1.00 86.62 111 ILE A C 1
ATOM 876 O O . ILE A 1 111 ? 9.745 -5.604 -6.528 1.00 86.62 111 ILE A O 1
ATOM 880 N N . LYS A 1 112 ? 10.340 -7.088 -8.101 1.00 87.06 112 LYS A N 1
ATOM 881 C CA . LYS A 1 112 ? 10.847 -8.103 -7.178 1.00 87.06 112 LYS A CA 1
ATOM 882 C C . LYS A 1 112 ? 11.866 -7.538 -6.183 1.00 87.06 112 LYS A C 1
ATOM 884 O O . LYS A 1 112 ? 11.849 -7.916 -5.017 1.00 87.06 112 LYS A O 1
ATOM 889 N N . ASN A 1 113 ? 12.720 -6.616 -6.626 1.00 88.69 113 ASN A N 1
ATOM 890 C CA . ASN A 1 113 ? 13.741 -5.992 -5.780 1.00 88.69 113 ASN A CA 1
ATOM 891 C C . ASN A 1 113 ? 13.161 -4.928 -4.836 1.00 88.69 113 ASN A C 1
ATOM 893 O O . ASN A 1 113 ? 13.835 -4.500 -3.904 1.00 88.69 113 ASN A O 1
ATOM 897 N N . LEU A 1 114 ? 11.924 -4.495 -5.081 1.00 89.44 114 LEU A N 1
ATOM 898 C CA . LEU A 1 114 ? 11.210 -3.490 -4.299 1.00 89.44 114 LEU A CA 1
ATOM 899 C C . LEU A 1 114 ? 10.293 -4.132 -3.248 1.00 89.44 114 LEU A C 1
ATOM 901 O O . LEU A 1 114 ? 9.689 -3.418 -2.457 1.00 89.44 114 LEU A O 1
ATOM 905 N N . VAL A 1 115 ? 10.172 -5.463 -3.217 1.00 90.75 115 VAL A N 1
ATOM 906 C CA . VAL A 1 115 ? 9.285 -6.194 -2.302 1.00 90.75 115 VAL A CA 1
ATOM 907 C C . VAL A 1 115 ? 10.085 -6.799 -1.146 1.00 90.75 115 VAL A C 1
ATOM 909 O O . VAL A 1 115 ? 10.939 -7.658 -1.355 1.00 90.75 115 VAL A O 1
ATOM 912 N N . SER A 1 116 ? 9.743 -6.432 0.093 1.00 89.19 116 SER A N 1
ATOM 913 C CA . SER A 1 116 ? 10.151 -7.165 1.300 1.00 89.19 116 SER A CA 1
ATOM 914 C C . SER A 1 116 ? 9.042 -8.133 1.711 1.00 89.19 116 SER A C 1
ATOM 916 O O . SER A 1 116 ? 7.996 -7.719 2.214 1.00 89.19 116 SER A O 1
ATOM 918 N N . LEU A 1 117 ? 9.271 -9.437 1.516 1.00 86.31 117 LEU A N 1
ATOM 919 C CA . LEU A 1 117 ? 8.333 -10.488 1.937 1.00 86.31 117 LEU A CA 1
ATOM 920 C C . LEU A 1 117 ? 8.324 -10.698 3.459 1.00 86.31 117 LEU A C 1
ATOM 922 O O . LEU A 1 117 ? 7.293 -11.075 4.012 1.00 86.31 117 LEU A O 1
ATOM 926 N N . GLN A 1 118 ? 9.448 -10.444 4.139 1.00 83.94 118 GLN A N 1
ATOM 927 C CA . GLN A 1 118 ? 9.542 -10.569 5.600 1.00 83.94 118 GLN A CA 1
ATOM 928 C C . GLN A 1 118 ? 8.676 -9.514 6.293 1.00 83.94 118 GLN A C 1
ATOM 930 O O . GLN A 1 118 ? 7.890 -9.843 7.182 1.00 83.94 118 GLN A O 1
ATOM 935 N N . ASP A 1 119 ? 8.758 -8.269 5.820 1.00 82.56 119 ASP A N 1
ATOM 936 C CA . ASP A 1 119 ? 7.996 -7.154 6.386 1.00 82.56 119 ASP A CA 1
ATOM 937 C C . ASP A 1 119 ? 6.604 -7.000 5.764 1.00 82.56 119 ASP A C 1
ATOM 939 O O . ASP A 1 119 ? 5.778 -6.263 6.303 1.00 82.56 119 ASP A O 1
ATOM 943 N N . SER A 1 120 ? 6.343 -7.684 4.639 1.00 86.31 120 SER A N 1
ATOM 944 C CA . SER A 1 120 ? 5.157 -7.506 3.786 1.00 86.31 120 SER A CA 1
ATOM 945 C C . SER A 1 120 ? 4.976 -6.044 3.357 1.00 86.31 120 SER A C 1
ATOM 947 O O . SER A 1 120 ? 3.939 -5.427 3.602 1.00 86.31 120 SER A O 1
ATOM 949 N N . ARG A 1 121 ? 6.031 -5.453 2.772 1.00 88.06 121 ARG A N 1
ATOM 950 C CA . ARG A 1 121 ? 6.075 -4.035 2.362 1.00 88.06 121 ARG A CA 1
ATOM 951 C C . ARG A 1 121 ? 6.761 -3.848 1.021 1.00 88.06 121 ARG A C 1
ATOM 953 O O . ARG A 1 121 ? 7.629 -4.631 0.645 1.00 88.06 121 ARG A O 1
ATOM 960 N N . LEU A 1 122 ? 6.420 -2.748 0.356 1.00 88.62 122 LEU A N 1
ATOM 961 C CA . LEU A 1 122 ? 7.165 -2.233 -0.788 1.00 88.62 122 LEU A CA 1
ATOM 962 C C . LEU A 1 122 ? 8.140 -1.141 -0.328 1.00 88.62 122 LEU A C 1
ATOM 964 O O . LEU A 1 122 ? 7.772 -0.260 0.455 1.00 88.62 122 LEU A O 1
ATOM 968 N N . LEU A 1 123 ? 9.383 -1.205 -0.797 1.00 86.31 123 LEU A N 1
ATOM 969 C CA . LEU A 1 123 ? 10.484 -0.319 -0.430 1.00 86.31 123 LEU A CA 1
ATOM 970 C C . LEU A 1 123 ? 11.086 0.323 -1.681 1.00 86.31 123 LEU A C 1
ATOM 972 O O . LEU A 1 123 ? 11.168 -0.298 -2.735 1.00 86.31 123 LEU A O 1
ATOM 976 N N . GLY A 1 124 ? 11.535 1.573 -1.554 1.00 84.56 124 GLY A N 1
ATOM 977 C CA . GLY A 1 124 ? 12.317 2.237 -2.602 1.00 84.56 124 GLY A CA 1
ATOM 978 C C . GLY A 1 124 ? 11.561 2.564 -3.895 1.00 84.56 124 GLY A C 1
ATOM 979 O O . GLY A 1 124 ? 12.214 2.799 -4.908 1.00 84.56 124 GLY A O 1
ATOM 980 N N . LEU A 1 125 ? 10.222 2.600 -3.876 1.00 87.50 125 LEU A N 1
ATOM 981 C CA . LEU A 1 125 ? 9.417 2.977 -5.041 1.00 87.50 125 LEU A CA 1
ATOM 982 C C . LEU A 1 125 ? 9.761 4.402 -5.501 1.00 87.50 125 LEU A C 1
ATOM 984 O O . LEU A 1 125 ? 9.615 5.374 -4.748 1.00 87.50 125 LEU A O 1
ATOM 988 N N . LYS A 1 126 ? 10.205 4.530 -6.754 1.00 88.12 126 LYS A N 1
ATOM 989 C CA . LYS A 1 126 ? 10.358 5.829 -7.416 1.00 88.12 126 LYS A CA 1
ATOM 990 C C . LYS A 1 126 ? 9.028 6.254 -8.028 1.00 88.12 126 LYS A C 1
ATOM 992 O O . LYS A 1 126 ? 8.124 5.443 -8.198 1.00 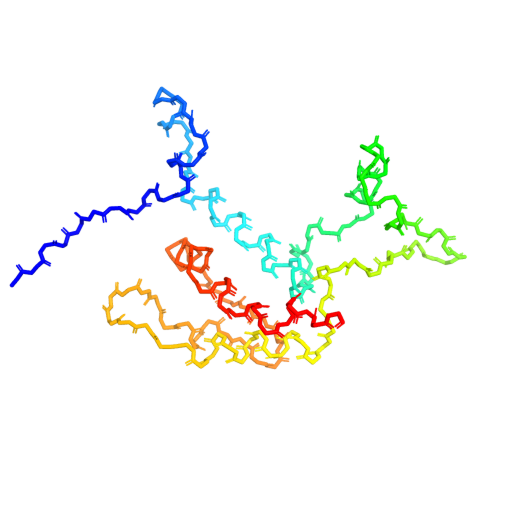88.12 126 LYS A O 1
ATOM 997 N N . SER A 1 127 ? 8.917 7.524 -8.405 1.00 86.69 127 SER A N 1
ATOM 998 C CA . SER A 1 127 ? 7.706 8.068 -9.034 1.00 86.69 127 SER A CA 1
ATOM 999 C C . SER A 1 127 ? 7.248 7.265 -10.254 1.00 86.69 127 SER A C 1
ATOM 1001 O O . SER A 1 127 ? 6.067 6.967 -10.379 1.00 86.69 127 SER A O 1
ATOM 1003 N N . HIS A 1 128 ? 8.183 6.843 -11.104 1.00 86.75 128 HIS A N 1
ATOM 1004 C CA . HIS A 1 128 ? 7.887 6.004 -12.264 1.00 86.75 128 HIS A CA 1
ATOM 1005 C C . HIS A 1 128 ? 7.323 4.622 -11.888 1.00 86.75 128 HIS A C 1
ATOM 1007 O O . HIS A 1 128 ? 6.378 4.131 -12.511 1.00 86.75 128 HIS A O 1
ATOM 1013 N N . ASP A 1 129 ? 7.878 3.996 -10.848 1.00 87.75 129 ASP A N 1
ATOM 1014 C CA . ASP A 1 129 ? 7.386 2.708 -10.359 1.00 87.75 129 ASP A CA 1
ATOM 1015 C C . ASP A 1 129 ? 5.996 2.877 -9.738 1.00 87.75 129 ASP A C 1
ATOM 1017 O O . ASP A 1 129 ? 5.114 2.072 -10.008 1.00 87.75 129 ASP A O 1
ATOM 1021 N N . CYS A 1 130 ? 5.767 3.961 -8.984 1.00 88.38 130 CYS A N 1
ATOM 1022 C CA . CYS A 1 130 ? 4.454 4.317 -8.440 1.00 88.38 130 CYS A CA 1
ATOM 1023 C C . CYS A 1 130 ? 3.404 4.521 -9.538 1.00 88.38 130 CYS A C 1
ATOM 1025 O O . CYS A 1 130 ? 2.290 4.017 -9.412 1.00 88.38 130 CYS A O 1
ATOM 1027 N N . HIS A 1 131 ? 3.760 5.222 -10.617 1.00 87.06 131 HIS A N 1
ATOM 1028 C CA . HIS A 1 131 ? 2.882 5.433 -11.768 1.00 87.06 131 HIS A CA 1
ATOM 1029 C C . HIS A 1 131 ? 2.455 4.094 -12.382 1.00 87.06 131 HIS A C 1
ATOM 1031 O O . HIS A 1 131 ? 1.268 3.794 -12.510 1.00 87.06 131 HIS A O 1
ATOM 1037 N N . THR A 1 132 ? 3.436 3.240 -12.674 1.00 87.94 132 THR A N 1
ATOM 1038 C CA . THR A 1 132 ? 3.207 1.901 -13.231 1.00 87.94 132 THR A CA 1
ATOM 1039 C C . THR A 1 132 ? 2.370 1.032 -12.288 1.00 87.94 132 THR A C 1
ATOM 1041 O O . THR A 1 132 ? 1.458 0.310 -12.705 1.00 87.94 132 THR A O 1
ATOM 1044 N N . LEU A 1 133 ? 2.665 1.125 -10.990 1.00 89.50 133 LEU A N 1
ATOM 1045 C CA . LEU A 1 133 ? 1.997 0.363 -9.954 1.00 89.50 133 LEU A CA 1
ATOM 1046 C C . LEU A 1 133 ? 0.524 0.744 -9.852 1.00 89.50 133 LEU A C 1
ATOM 1048 O O . LEU A 1 133 ? -0.318 -0.145 -9.907 1.00 89.50 133 LEU A O 1
ATOM 1052 N N . MET A 1 134 ? 0.198 2.033 -9.767 1.00 89.50 134 MET A N 1
ATOM 1053 C CA . MET A 1 134 ? -1.195 2.479 -9.690 1.00 89.50 134 MET A CA 1
ATOM 1054 C C . MET A 1 134 ? -1.980 2.173 -10.966 1.00 89.50 134 MET A C 1
ATOM 1056 O O . MET A 1 134 ? -3.141 1.782 -10.877 1.00 89.50 134 MET A O 1
ATOM 1060 N N . GLN A 1 135 ? -1.359 2.322 -12.139 1.00 86.81 135 GLN A N 1
ATOM 1061 C CA . GLN A 1 135 ? -2.067 2.181 -13.407 1.00 86.81 135 GLN A CA 1
ATOM 1062 C C . GLN A 1 135 ? -2.396 0.723 -13.756 1.00 86.81 135 GLN A C 1
ATOM 1064 O O . GLN A 1 135 ? -3.438 0.468 -14.356 1.00 86.81 135 GLN A O 1
ATOM 1069 N N . GLN A 1 136 ? -1.504 -0.227 -13.444 1.00 86.31 136 GLN A N 1
ATOM 1070 C CA . GLN A 1 136 ? -1.622 -1.597 -13.966 1.00 86.31 136 GLN A CA 1
ATOM 1071 C C . GLN A 1 136 ? -1.357 -2.697 -12.940 1.00 86.31 136 GLN A C 1
ATOM 1073 O O . GLN A 1 136 ? -2.067 -3.700 -12.925 1.00 86.31 136 GLN A O 1
ATOM 1078 N N . LEU A 1 137 ? -0.350 -2.544 -12.080 1.00 89.50 137 LEU A N 1
ATOM 1079 C CA . LEU A 1 137 ? 0.121 -3.665 -11.257 1.00 89.50 137 LEU A CA 1
ATOM 1080 C C . LEU A 1 137 ? -0.710 -3.840 -9.985 1.00 89.50 137 LEU A C 1
ATOM 1082 O O . LEU A 1 137 ? -0.999 -4.962 -9.579 1.00 89.50 137 LEU A O 1
ATOM 1086 N N . LEU A 1 138 ? -1.122 -2.738 -9.359 1.00 90.19 138 LEU A N 1
ATOM 1087 C CA . LEU A 1 138 ? -1.886 -2.752 -8.119 1.00 90.19 138 LEU A CA 1
ATOM 1088 C C . LEU A 1 138 ? -3.246 -3.439 -8.280 1.00 90.19 138 LEU A C 1
ATOM 1090 O O . LEU A 1 138 ? -3.518 -4.320 -7.466 1.00 90.19 138 LEU A O 1
ATOM 1094 N N . PRO A 1 139 ? -4.065 -3.138 -9.314 1.00 88.81 139 PRO A N 1
ATOM 1095 C CA . PRO A 1 139 ? -5.318 -3.856 -9.536 1.00 88.81 139 PRO A CA 1
ATOM 1096 C C . PRO A 1 139 ? -5.110 -5.366 -9.676 1.00 88.81 139 PRO A C 1
ATOM 1098 O O . PRO A 1 139 ? -5.881 -6.142 -9.125 1.00 88.81 139 PRO A O 1
ATOM 1101 N N . VAL A 1 140 ? -4.036 -5.793 -10.350 1.00 89.38 140 VAL A N 1
ATOM 1102 C CA . VAL A 1 140 ? -3.711 -7.217 -10.517 1.00 89.38 140 VAL A CA 1
ATOM 1103 C C . VAL A 1 140 ? -3.306 -7.854 -9.186 1.00 89.38 140 VAL A C 1
ATOM 1105 O O . VAL A 1 140 ? -3.754 -8.956 -8.883 1.00 89.38 140 VAL A O 1
ATOM 1108 N N . ALA A 1 141 ? -2.500 -7.165 -8.372 1.00 89.31 141 ALA A N 1
ATOM 1109 C CA . ALA A 1 141 ? -2.016 -7.686 -7.093 1.00 89.31 141 ALA A CA 1
ATOM 1110 C C . ALA A 1 141 ? -3.124 -7.832 -6.038 1.00 89.31 141 ALA A C 1
ATOM 1112 O O . ALA A 1 141 ? -3.072 -8.748 -5.222 1.00 89.31 141 ALA A O 1
ATOM 1113 N N . ILE A 1 142 ? -4.114 -6.934 -6.036 1.00 89.25 142 ILE A N 1
ATOM 1114 C CA . ILE A 1 142 ? -5.204 -6.941 -5.045 1.00 89.25 142 ILE A CA 1
ATOM 1115 C C . ILE A 1 142 ? -6.424 -7.744 -5.490 1.00 89.25 142 ILE A C 1
ATOM 1117 O O . ILE A 1 142 ? -7.277 -8.038 -4.655 1.00 89.25 142 ILE A O 1
ATOM 1121 N N . ARG A 1 143 ? -6.510 -8.110 -6.776 1.00 85.62 143 ARG A N 1
ATOM 1122 C CA . ARG A 1 143 ? -7.664 -8.807 -7.357 1.00 85.62 143 ARG A CA 1
ATOM 1123 C C . ARG A 1 143 ? -8.055 -10.049 -6.562 1.00 85.62 143 ARG A C 1
ATOM 1125 O O . ARG A 1 143 ? -9.212 -10.210 -6.211 1.00 85.62 143 ARG A O 1
ATOM 1132 N N . TYR A 1 144 ? -7.073 -10.876 -6.215 1.00 76.44 144 TYR A N 1
ATOM 1133 C CA . TYR A 1 144 ? -7.297 -12.123 -5.480 1.00 76.44 144 TYR A CA 1
ATOM 1134 C C . TYR A 1 144 ? -7.750 -11.914 -4.024 1.00 76.44 144 TYR A C 1
ATOM 1136 O O . TYR A 1 144 ? -8.355 -12.795 -3.426 1.00 76.44 144 TYR A O 1
ATOM 1144 N N . VAL A 1 145 ? -7.440 -10.756 -3.443 1.00 82.06 145 VAL A N 1
ATOM 1145 C CA . VAL A 1 145 ? -7.613 -10.492 -2.011 1.00 82.06 145 VAL A CA 1
ATOM 1146 C C . VAL A 1 145 ? -8.871 -9.671 -1.717 1.00 82.06 145 VAL A C 1
ATOM 1148 O O . VAL A 1 145 ? -9.506 -9.863 -0.683 1.00 82.06 145 VAL A O 1
ATOM 1151 N N . LEU A 1 146 ? -9.237 -8.749 -2.611 1.00 71.69 146 LEU A N 1
ATOM 1152 C CA . LEU A 1 146 ? -10.399 -7.873 -2.430 1.00 71.69 146 LEU A CA 1
ATOM 1153 C C . LEU A 1 146 ? -11.674 -8.402 -3.102 1.00 71.69 146 LEU A C 1
ATOM 1155 O O . LEU A 1 146 ? -12.766 -8.012 -2.692 1.00 71.69 146 LEU A O 1
ATOM 1159 N N . GLU A 1 147 ? -11.575 -9.307 -4.082 1.00 62.56 147 GLU A N 1
ATOM 1160 C CA . GLU A 1 147 ? -12.733 -10.039 -4.612 1.00 62.56 147 GLU A CA 1
ATOM 1161 C C . GLU A 1 147 ? -13.056 -11.217 -3.677 1.00 62.56 147 GLU A C 1
ATOM 1163 O O . GLU A 1 147 ? -12.689 -12.360 -3.941 1.00 62.56 147 GLU A O 1
ATOM 1168 N N . LYS A 1 148 ? -13.735 -10.961 -2.552 1.00 53.34 148 LYS A N 1
ATOM 1169 C CA . LYS A 1 148 ? -14.380 -12.056 -1.811 1.00 53.34 148 LYS A CA 1
ATOM 1170 C C . LYS A 1 148 ? -15.627 -12.483 -2.593 1.00 53.34 148 LYS A C 1
ATOM 1172 O O . LYS A 1 148 ? -16.507 -11.639 -2.770 1.00 53.34 148 LYS A O 1
ATOM 1177 N N . PRO A 1 149 ? -15.730 -13.736 -3.080 1.00 42.72 149 PRO A N 1
ATOM 1178 C CA . PRO A 1 149 ? -17.005 -14.234 -3.574 1.00 42.72 149 PRO A CA 1
ATOM 1179 C C . PRO A 1 149 ? -18.012 -14.188 -2.419 1.00 42.72 149 PRO A C 1
ATOM 1181 O O . PRO A 1 149 ? -17.698 -14.620 -1.306 1.00 42.72 149 PRO A O 1
ATOM 1184 N N . ALA A 1 150 ? -19.166 -13.577 -2.690 1.00 39.78 150 ALA A N 1
ATOM 1185 C CA . ALA A 1 150 ? -20.332 -13.610 -1.815 1.00 39.78 150 ALA A CA 1
ATOM 1186 C C . ALA A 1 150 ? -20.892 -15.034 -1.705 1.00 39.78 150 ALA A C 1
ATOM 1188 O O . ALA A 1 150 ? -20.787 -15.781 -2.707 1.00 39.78 150 ALA A O 1
#